Protein AF-W1YSX7-F1 (afdb_monomer_lite)

InterPro domains:
  IPR002559 Transposase IS4-like domain [PF01609] (18-76)
  IPR012337 Ribonuclease H-like superfamily [SSF53098] (7-84)
  IPR047768 Transposase for transposon Tn5-like [PTHR37319] (9-86)

Secondary structure (DSSP, 8-state):
-EEEE-SSTT--EEEE--SS---SHHHHHHHHHHHHGGGHHHHHHHHHHTSSS-GGG---SSHHHHHHHHHHHHHHHHHHHHHHHHHHHH--

pLDDT: mean 92.95, std 9.79, range [42.59, 98.25]

Structure (mmCIF, N/CA/C/O backbone):
data_AF-W1YSX7-F1
#
_entry.id   AF-W1YSX7-F1
#
loop_
_atom_site.group_PDB
_atom_site.id
_atom_site.type_symbol
_atom_site.label_atom_id
_atom_site.label_alt_id
_atom_site.label_comp_id
_atom_site.label_asym_id
_atom_site.label_entity_id
_atom_site.label_seq_id
_atom_site.pdbx_PDB_ins_code
_atom_site.Cartn_x
_atom_site.Cartn_y
_atom_site.Cartn_z
_atom_site.occupancy
_atom_site.B_iso_or_equiv
_atom_site.auth_seq_id
_atom_site.auth_comp_id
_atom_site.auth_asym_id
_atom_site.auth_atom_id
_atom_site.pdbx_PDB_model_num
ATOM 1 N N . TYR A 1 1 ? 6.050 -10.144 -18.678 1.00 90.06 1 TYR A N 1
ATOM 2 C CA . TYR A 1 1 ? 7.202 -10.079 -17.752 1.00 90.06 1 TYR A CA 1
ATOM 3 C C . TYR A 1 1 ? 7.918 -8.760 -17.973 1.00 90.06 1 TYR A C 1
ATOM 5 O O . TYR A 1 1 ? 8.105 -8.389 -19.126 1.00 90.06 1 TYR A O 1
ATOM 13 N N . VAL A 1 2 ? 8.272 -8.054 -16.900 1.00 95.44 2 VAL A N 1
ATOM 14 C CA . VAL A 1 2 ? 9.032 -6.795 -16.931 1.00 95.44 2 VAL A CA 1
ATOM 15 C C . VAL A 1 2 ? 10.137 -6.868 -15.880 1.00 95.44 2 VAL A C 1
ATOM 17 O O . VAL A 1 2 ? 9.884 -7.306 -14.761 1.00 95.44 2 VAL A O 1
ATOM 20 N N . CYS A 1 3 ? 11.349 -6.442 -16.234 1.00 94.06 3 CYS A N 1
ATOM 21 C CA . CYS A 1 3 ? 12.459 -6.273 -15.299 1.00 94.06 3 CYS A CA 1
ATOM 22 C C . CYS A 1 3 ? 12.806 -4.784 -15.206 1.00 94.06 3 CYS A C 1
ATOM 24 O O . CYS A 1 3 ? 12.953 -4.128 -16.238 1.00 94.06 3 CYS A O 1
ATOM 26 N N . CYS A 1 4 ? 12.925 -4.261 -13.989 1.00 93.62 4 CYS A N 1
ATOM 27 C CA . CYS A 1 4 ? 13.377 -2.901 -13.714 1.00 93.62 4 CYS A CA 1
ATOM 28 C C . CYS A 1 4 ? 14.507 -2.974 -12.688 1.00 93.62 4 CYS A C 1
ATOM 30 O O . CYS A 1 4 ? 14.351 -3.619 -11.655 1.00 93.62 4 CYS A O 1
ATOM 32 N N . ARG A 1 5 ? 15.648 -2.354 -12.987 1.00 93.62 5 ARG A N 1
ATOM 33 C CA . ARG A 1 5 ? 16.828 -2.363 -12.123 1.00 93.62 5 ARG A CA 1
ATOM 34 C C . ARG A 1 5 ? 17.373 -0.948 -12.007 1.00 93.62 5 ARG A C 1
ATOM 36 O O . ARG A 1 5 ? 17.627 -0.308 -13.027 1.00 93.62 5 ARG A O 1
ATOM 43 N N . GLU A 1 6 ? 17.553 -0.483 -10.781 1.00 92.88 6 GLU A N 1
ATOM 44 C CA . GLU A 1 6 ? 18.297 0.742 -10.500 1.00 92.88 6 GLU A CA 1
ATOM 45 C C . GLU A 1 6 ? 19.785 0.567 -10.819 1.00 92.88 6 GLU A C 1
ATOM 47 O O . GLU A 1 6 ? 20.343 -0.517 -10.688 1.00 92.88 6 GLU A O 1
ATOM 52 N N . GLN A 1 7 ? 20.440 1.645 -11.250 1.00 91.81 7 GLN A N 1
ATOM 53 C CA . GLN A 1 7 ? 21.849 1.593 -11.661 1.00 91.81 7 GLN A CA 1
ATOM 54 C C . GLN A 1 7 ? 22.835 1.478 -10.488 1.00 91.81 7 GLN A C 1
ATOM 56 O O . GLN A 1 7 ? 23.993 1.139 -10.716 1.00 91.81 7 GLN A O 1
ATOM 61 N N . ALA A 1 8 ? 22.403 1.775 -9.259 1.00 93.56 8 ALA A N 1
ATOM 62 C CA . ALA A 1 8 ? 23.243 1.662 -8.071 1.00 93.56 8 ALA A CA 1
ATOM 63 C C . ALA A 1 8 ? 23.610 0.195 -7.778 1.00 93.56 8 ALA A C 1
ATOM 65 O O . ALA A 1 8 ? 22.831 -0.709 -8.071 1.00 93.56 8 ALA A O 1
ATOM 66 N N . GLU A 1 9 ? 24.782 -0.026 -7.174 1.00 87.50 9 GLU A N 1
ATOM 67 C CA . GLU A 1 9 ? 25.326 -1.366 -6.892 1.00 87.50 9 GLU A CA 1
ATOM 68 C C . GLU A 1 9 ? 24.380 -2.219 -6.023 1.00 87.50 9 GLU A C 1
ATOM 70 O O . GLU A 1 9 ? 24.137 -3.378 -6.348 1.00 87.50 9 GLU A O 1
ATOM 75 N N . ASP A 1 10 ? 23.731 -1.602 -5.029 1.00 92.44 10 ASP A N 1
ATOM 76 C CA . ASP A 1 10 ? 22.680 -2.202 -4.186 1.00 92.44 10 ASP A CA 1
ATOM 77 C C . ASP A 1 10 ? 21.270 -1.680 -4.531 1.00 92.44 10 ASP A C 1
ATOM 79 O O . ASP A 1 10 ? 20.372 -1.612 -3.688 1.00 92.44 10 ASP A O 1
ATOM 83 N N . GLY A 1 11 ? 21.080 -1.246 -5.778 1.00 92.38 11 GLY A N 1
ATOM 84 C CA . GLY A 1 11 ? 19.827 -0.675 -6.252 1.00 92.38 11 GLY A CA 1
ATOM 85 C C . GLY A 1 11 ? 18.673 -1.678 -6.273 1.00 92.38 11 GLY A C 1
ATOM 86 O O . GLY A 1 11 ? 18.853 -2.893 -6.413 1.00 92.38 11 GLY A O 1
ATOM 87 N N . ALA A 1 12 ? 17.446 -1.167 -6.187 1.00 92.25 12 ALA A N 1
ATOM 88 C CA . ALA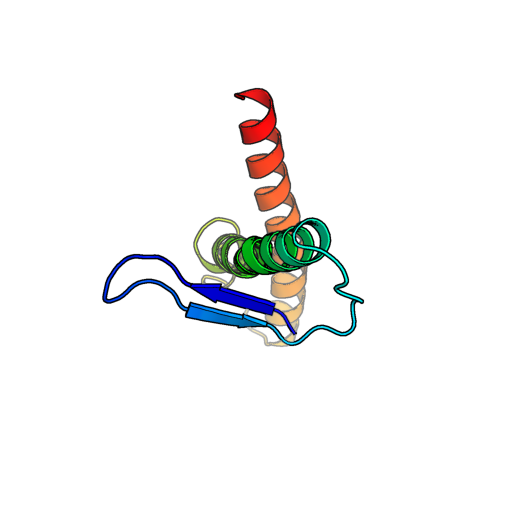 A 1 12 ? 16.259 -2.003 -6.279 1.00 92.25 12 ALA A CA 1
ATOM 89 C C . ALA A 1 12 ? 16.203 -2.747 -7.629 1.00 92.25 12 ALA A C 1
ATOM 91 O O . ALA A 1 12 ? 16.378 -2.165 -8.702 1.00 92.25 12 ALA A O 1
ATOM 92 N N . CYS A 1 13 ? 15.914 -4.051 -7.580 1.00 95.12 13 CYS A N 1
ATOM 93 C CA . CYS A 1 13 ? 15.712 -4.893 -8.760 1.00 95.12 13 CYS A CA 1
ATOM 94 C C . CYS A 1 13 ? 14.341 -5.573 -8.683 1.00 95.12 13 CYS A C 1
ATOM 96 O O . CYS A 1 13 ? 14.105 -6.448 -7.848 1.00 95.12 13 CYS A O 1
ATOM 98 N N . TRP A 1 14 ? 13.418 -5.168 -9.553 1.00 96.19 14 TRP A N 1
ATOM 99 C CA . TRP A 1 14 ? 12.061 -5.698 -9.627 1.00 96.19 14 TRP A CA 1
ATOM 100 C C .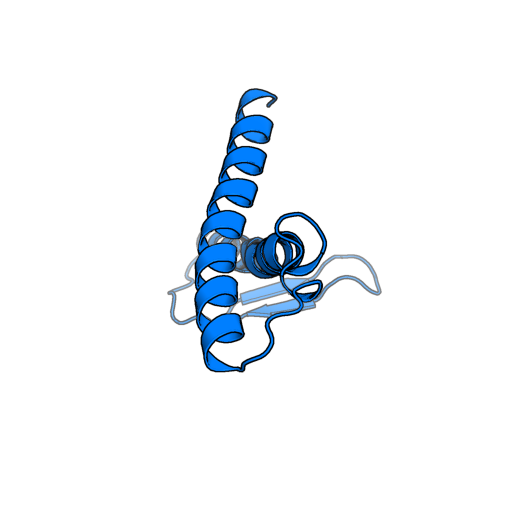 TRP A 1 14 ? 11.889 -6.628 -10.822 1.00 96.19 14 TRP A C 1
ATOM 102 O O . TRP A 1 14 ? 12.116 -6.247 -11.970 1.00 96.19 14 TRP A O 1
ATOM 112 N N . HIS A 1 15 ? 11.396 -7.832 -10.540 1.00 96.62 15 HIS A N 1
ATOM 113 C CA . HIS A 1 15 ? 10.946 -8.804 -11.530 1.00 96.62 15 HIS A CA 1
ATOM 114 C C . HIS A 1 15 ? 9.422 -8.912 -11.453 1.00 96.62 15 HIS A C 1
ATOM 116 O O . HIS A 1 15 ? 8.876 -9.521 -10.534 1.00 96.62 15 HIS A O 1
ATOM 122 N N . LEU A 1 16 ? 8.725 -8.294 -12.405 1.00 97.06 16 LEU A N 1
ATOM 123 C CA . LEU A 1 16 ? 7.271 -8.169 -12.401 1.00 97.06 16 LEU A CA 1
ATOM 124 C C . LEU A 1 16 ? 6.646 -9.159 -13.390 1.00 97.06 16 LEU A C 1
ATOM 126 O O . LEU A 1 16 ? 6.819 -9.068 -14.613 1.00 97.06 16 LEU A O 1
ATOM 130 N N . LEU A 1 17 ? 5.889 -10.112 -12.853 1.00 97.31 17 LEU A N 1
ATOM 131 C CA . LEU A 1 17 ? 5.013 -10.982 -13.631 1.00 97.31 17 LEU A CA 1
ATOM 132 C C . LEU A 1 17 ? 3.660 -10.288 -13.791 1.00 97.31 17 LEU A C 1
ATOM 134 O O . LEU A 1 17 ? 3.089 -9.797 -12.824 1.00 97.31 17 LEU A O 1
ATOM 138 N N . THR A 1 18 ? 3.167 -10.221 -15.023 1.00 96.56 18 THR A N 1
ATOM 139 C CA . THR A 1 18 ? 1.907 -9.547 -15.351 1.00 96.56 18 THR A CA 1
ATOM 140 C C . THR A 1 18 ? 1.183 -10.307 -16.453 1.00 96.56 18 THR A C 1
ATOM 142 O O . THR A 1 18 ? 1.830 -10.903 -17.320 1.00 96.56 18 THR A O 1
ATOM 145 N N . SER A 1 19 ? -0.148 -10.284 -16.400 1.00 97.06 19 SER A N 1
ATOM 146 C CA . SER A 1 19 ? -1.040 -10.766 -17.457 1.00 97.06 19 SER A CA 1
ATOM 147 C C . SER A 1 19 ? -1.198 -9.757 -18.599 1.00 97.06 19 SER A C 1
ATOM 149 O O . SER A 1 19 ? -1.696 -10.110 -19.667 1.00 97.06 19 SER A O 1
ATOM 151 N N . GLU A 1 20 ? -0.776 -8.508 -18.400 1.00 96.19 20 GLU A N 1
ATOM 152 C CA . GLU A 1 20 ? -0.829 -7.479 -19.431 1.00 96.19 20 GLU A CA 1
ATOM 153 C C . GLU A 1 20 ? 0.191 -7.749 -20.545 1.00 96.19 20 GLU A C 1
ATOM 155 O O . GLU A 1 20 ? 1.324 -8.179 -20.302 1.00 96.19 20 GLU A O 1
ATOM 160 N N . LYS A 1 21 ? -0.203 -7.469 -21.793 1.00 96.69 21 LYS A N 1
ATOM 161 C CA . LYS A 1 21 ? 0.706 -7.546 -22.942 1.00 96.69 21 LYS A CA 1
ATOM 162 C C . LYS A 1 21 ? 1.749 -6.433 -22.846 1.00 96.69 21 LYS A C 1
ATOM 164 O O . LYS A 1 21 ? 1.408 -5.282 -22.593 1.00 96.69 21 LYS A O 1
ATOM 169 N N . VAL A 1 22 ? 3.005 -6.781 -23.104 1.00 96.88 22 VAL A N 1
ATOM 170 C CA . VAL A 1 22 ? 4.132 -5.843 -23.113 1.00 96.88 22 VAL A CA 1
ATOM 171 C C . VAL A 1 22 ? 4.852 -5.997 -24.446 1.00 96.88 22 VAL A C 1
ATOM 173 O O . VAL A 1 22 ? 5.573 -6.972 -24.640 1.00 96.88 22 VAL A O 1
ATOM 176 N N . ALA A 1 23 ? 4.611 -5.072 -25.377 1.00 96.88 23 ALA A N 1
ATOM 177 C CA . ALA A 1 23 ? 5.215 -5.086 -26.712 1.00 96.88 23 ALA A CA 1
ATOM 178 C C . ALA A 1 23 ? 6.241 -3.959 -26.903 1.00 96.88 23 ALA A C 1
ATOM 180 O O . ALA A 1 23 ? 7.030 -3.986 -27.845 1.00 96.88 23 ALA A O 1
ATOM 181 N N . SER A 1 24 ? 6.241 -2.968 -26.011 1.00 97.25 24 SER A N 1
ATOM 182 C CA . SER A 1 24 ? 7.089 -1.786 -26.101 1.00 97.25 24 SER A CA 1
ATOM 183 C C . SER A 1 24 ? 7.648 -1.355 -24.743 1.00 97.25 24 SER A C 1
ATOM 185 O O . SER A 1 24 ? 7.152 -1.723 -23.675 1.00 97.25 24 SER A O 1
ATOM 187 N N . ALA A 1 25 ? 8.662 -0.490 -24.782 1.00 95.75 25 ALA A N 1
ATOM 188 C CA . ALA A 1 25 ? 9.186 0.165 -23.585 1.00 95.75 25 ALA A CA 1
ATOM 189 C C . ALA A 1 25 ? 8.147 1.078 -22.902 1.00 95.75 25 ALA A C 1
ATOM 191 O O . ALA A 1 25 ? 8.232 1.325 -21.699 1.00 95.75 25 ALA A O 1
ATOM 192 N N . ALA A 1 26 ? 7.171 1.607 -23.649 1.00 97.19 26 ALA A N 1
ATOM 193 C CA . ALA A 1 26 ? 6.066 2.369 -23.072 1.00 97.19 26 ALA A CA 1
ATOM 194 C C . ALA A 1 26 ? 5.137 1.461 -22.249 1.00 97.19 26 ALA A C 1
ATOM 196 O O . ALA A 1 26 ? 4.793 1.812 -21.121 1.00 97.19 26 ALA A O 1
ATOM 197 N N . ASP A 1 27 ? 4.826 0.264 -22.755 1.00 97.31 27 ASP A N 1
ATOM 198 C CA . ASP A 1 27 ? 4.031 -0.723 -22.016 1.00 97.31 27 ASP A CA 1
ATOM 199 C C . ASP A 1 27 ? 4.739 -1.140 -20.728 1.00 97.31 27 ASP A C 1
ATOM 201 O O . ASP A 1 27 ? 4.136 -1.130 -19.658 1.00 97.31 27 ASP A O 1
ATOM 205 N N . ALA A 1 28 ? 6.042 -1.436 -20.804 1.00 96.62 28 ALA A N 1
ATOM 206 C CA . ALA A 1 28 ? 6.834 -1.811 -19.636 1.00 96.62 28 ALA A CA 1
ATOM 207 C C . ALA A 1 28 ? 6.815 -0.718 -18.552 1.00 96.62 28 ALA A C 1
ATOM 209 O O . ALA A 1 28 ? 6.593 -1.024 -17.380 1.00 96.62 28 ALA A O 1
ATOM 210 N N . ARG A 1 29 ? 6.967 0.559 -18.938 1.00 96.00 29 ARG A N 1
ATOM 211 C CA . ARG A 1 29 ? 6.866 1.703 -18.013 1.00 96.00 29 ARG A CA 1
ATOM 212 C C . ARG A 1 29 ? 5.487 1.815 -17.365 1.00 96.00 29 ARG A C 1
ATOM 214 O O . ARG A 1 29 ? 5.404 2.151 -16.188 1.00 96.00 29 ARG A O 1
ATOM 221 N N . ARG A 1 30 ? 4.412 1.493 -18.089 1.00 97.00 30 ARG A N 1
ATOM 222 C CA . ARG A 1 30 ? 3.055 1.467 -17.523 1.00 97.00 30 ARG A CA 1
ATOM 223 C C . ARG A 1 30 ? 2.898 0.381 -16.453 1.00 97.00 30 ARG A C 1
ATOM 225 O O . ARG A 1 30 ? 2.305 0.639 -15.414 1.00 97.00 30 ARG A O 1
ATOM 232 N N . ILE A 1 31 ? 3.478 -0.802 -16.660 1.00 97.69 31 ILE A N 1
ATOM 233 C CA . ILE A 1 31 ? 3.472 -1.869 -15.644 1.00 97.69 31 ILE A CA 1
ATOM 234 C C . ILE A 1 31 ? 4.246 -1.451 -14.392 1.00 97.69 31 ILE A C 1
ATOM 236 O O . ILE A 1 31 ? 3.771 -1.669 -13.278 1.00 97.69 31 ILE A O 1
ATOM 240 N N . VAL A 1 32 ? 5.412 -0.823 -14.565 1.00 96.06 32 VAL A N 1
ATOM 241 C CA . VAL A 1 32 ? 6.194 -0.303 -13.435 1.00 96.06 32 VAL A CA 1
ATOM 242 C C . VAL A 1 32 ? 5.389 0.746 -12.664 1.00 96.06 32 VAL A C 1
ATOM 244 O O . VAL A 1 32 ? 5.258 0.609 -11.452 1.00 96.06 32 VAL A O 1
ATOM 247 N N . SER A 1 33 ? 4.740 1.702 -13.341 1.00 95.44 33 SER A N 1
ATOM 248 C CA . SER A 1 33 ? 3.945 2.739 -12.661 1.00 95.44 33 SER A CA 1
ATOM 249 C C . SER A 1 33 ? 2.710 2.199 -11.933 1.00 95.44 33 SER A C 1
ATOM 251 O O . SER A 1 33 ? 2.273 2.763 -10.929 1.00 95.44 33 SER A O 1
ATOM 253 N N . HIS A 1 34 ? 2.140 1.079 -12.389 1.00 95.56 34 HIS A N 1
ATOM 254 C CA . HIS A 1 34 ? 1.124 0.351 -11.628 1.00 95.56 34 HIS A CA 1
ATOM 255 C C . HIS A 1 34 ? 1.710 -0.251 -10.347 1.00 95.56 34 HIS A C 1
ATOM 257 O O . HIS A 1 34 ? 1.105 -0.135 -9.281 1.00 95.56 34 HIS A O 1
ATOM 263 N N . TYR A 1 35 ? 2.894 -0.857 -10.430 1.00 96.12 35 TYR A N 1
ATOM 264 C CA . TYR A 1 35 ? 3.532 -1.495 -9.281 1.00 96.12 35 TYR A CA 1
ATOM 265 C C . TYR A 1 35 ? 4.071 -0.492 -8.252 1.00 96.12 35 TYR A C 1
ATOM 267 O O . TYR A 1 35 ? 3.974 -0.746 -7.054 1.00 96.12 35 TYR A O 1
ATOM 275 N N . GLU A 1 36 ? 4.546 0.675 -8.686 1.00 94.69 36 GLU A N 1
ATOM 276 C CA . GLU A 1 36 ? 4.934 1.786 -7.802 1.00 94.69 36 GLU A CA 1
ATOM 277 C C . GLU A 1 36 ? 3.779 2.210 -6.882 1.00 94.69 36 GLU A C 1
ATOM 279 O O . GLU A 1 36 ? 3.970 2.475 -5.695 1.00 94.69 36 GLU A O 1
ATOM 284 N N . ARG A 1 37 ? 2.542 2.182 -7.393 1.00 95.38 37 ARG A N 1
ATOM 285 C CA . ARG A 1 37 ? 1.336 2.512 -6.619 1.00 95.38 37 ARG A CA 1
ATOM 286 C C . ARG A 1 37 ? 0.959 1.449 -5.590 1.00 95.38 37 ARG A C 1
ATOM 288 O O . ARG A 1 37 ? 0.110 1.722 -4.744 1.00 95.38 37 ARG A O 1
ATOM 295 N N . ARG A 1 38 ? 1.578 0.260 -5.601 1.00 96.62 38 ARG A N 1
ATOM 296 C CA . ARG A 1 38 ? 1.298 -0.807 -4.623 1.00 96.62 38 ARG A CA 1
ATOM 297 C C . ARG A 1 38 ? 1.477 -0.318 -3.187 1.00 96.62 38 ARG A C 1
ATOM 299 O O . ARG A 1 38 ? 0.723 -0.738 -2.318 1.00 96.62 38 ARG A O 1
ATOM 306 N N . TRP A 1 39 ? 2.420 0.595 -2.944 1.00 95.50 39 TRP A N 1
ATOM 307 C CA . TRP A 1 39 ? 2.692 1.137 -1.609 1.00 95.50 39 TRP A CA 1
ATOM 308 C C . TRP A 1 39 ? 1.516 1.921 -1.000 1.00 95.50 39 TRP A C 1
ATOM 310 O O . TRP A 1 39 ? 1.449 2.079 0.216 1.00 95.50 39 TRP A O 1
ATOM 320 N N . LEU A 1 40 ? 0.538 2.357 -1.807 1.00 95.62 40 LEU A N 1
ATOM 321 C CA . LEU A 1 40 ? -0.659 3.051 -1.315 1.00 95.62 40 LEU A CA 1
ATOM 322 C C . LEU A 1 40 ? -1.430 2.243 -0.260 1.00 95.62 40 LEU A C 1
ATOM 324 O O . LEU A 1 40 ? -2.039 2.838 0.629 1.00 95.62 40 LEU A O 1
ATOM 328 N N . ILE A 1 41 ? -1.388 0.906 -0.320 1.00 97.06 41 ILE A N 1
ATOM 329 C CA . ILE A 1 41 ? -2.033 0.068 0.699 1.00 97.06 41 ILE A CA 1
ATOM 330 C C . ILE A 1 41 ? -1.367 0.215 2.072 1.00 97.06 41 ILE A C 1
ATOM 332 O O . ILE A 1 41 ? -2.056 0.176 3.088 1.00 97.06 41 ILE A O 1
ATOM 336 N N . GLU A 1 42 ? -0.056 0.456 2.119 1.00 97.12 42 GLU A N 1
ATOM 337 C CA . GLU A 1 42 ? 0.668 0.654 3.376 1.00 97.12 42 GLU A CA 1
ATOM 338 C C . GLU A 1 42 ? 0.370 2.025 3.979 1.00 97.12 42 GLU A C 1
ATOM 340 O O . GLU A 1 42 ? 0.186 2.146 5.190 1.00 97.12 42 GLU A O 1
ATOM 345 N N . GLU A 1 43 ? 0.211 3.052 3.141 1.00 95.88 43 GLU A N 1
ATOM 346 C CA . GLU A 1 43 ? -0.284 4.357 3.591 1.00 95.88 43 GLU A CA 1
ATOM 347 C C . GLU A 1 43 ? -1.710 4.249 4.152 1.00 95.88 43 GLU A C 1
ATOM 349 O O . GLU A 1 43 ? -2.018 4.847 5.188 1.00 95.88 43 GLU A O 1
ATOM 354 N N . TYR A 1 44 ? -2.569 3.434 3.530 1.00 97.19 44 TYR A N 1
ATOM 355 C CA . TYR A 1 44 ? -3.886 3.108 4.076 1.00 97.19 44 TYR A CA 1
ATOM 356 C C . TYR A 1 44 ? -3.784 2.374 5.422 1.00 97.19 44 TYR A C 1
ATOM 358 O O . TYR A 1 44 ? -4.431 2.787 6.387 1.00 97.19 44 TYR A O 1
ATOM 366 N N . HIS A 1 45 ? -2.951 1.333 5.532 1.00 97.69 45 HIS A N 1
ATOM 367 C CA . HIS A 1 45 ? -2.743 0.614 6.791 1.00 97.69 45 HIS A CA 1
ATOM 368 C C . HIS A 1 45 ? -2.244 1.543 7.895 1.00 97.69 45 HIS A C 1
ATOM 370 O O . HIS A 1 45 ? -2.739 1.475 9.020 1.00 97.69 45 HIS A O 1
ATOM 376 N N . LYS A 1 46 ? -1.320 2.453 7.575 1.00 96.19 46 LYS A N 1
ATOM 377 C CA . LYS A 1 46 ? -0.839 3.474 8.505 1.00 96.19 46 LYS A CA 1
ATOM 378 C C . LYS A 1 46 ? -1.977 4.388 8.951 1.00 96.19 46 LYS A C 1
ATOM 380 O O . LYS A 1 46 ? -2.163 4.557 10.153 1.00 96.19 46 LYS A O 1
ATOM 385 N N . ALA A 1 47 ? -2.774 4.925 8.025 1.00 96.62 47 ALA A N 1
ATOM 386 C CA . ALA A 1 47 ? -3.925 5.772 8.351 1.00 96.62 47 ALA A CA 1
ATOM 387 C C . ALA A 1 47 ? -4.966 5.039 9.216 1.00 96.62 47 ALA A C 1
ATOM 389 O O . ALA A 1 47 ? -5.535 5.617 10.143 1.00 96.62 47 ALA A O 1
ATOM 390 N N . TRP A 1 48 ? -5.198 3.754 8.961 1.00 98.19 48 TRP A N 1
ATOM 391 C CA . TRP A 1 48 ? -6.135 2.942 9.729 1.00 98.19 48 TRP A CA 1
ATOM 392 C C . TRP A 1 48 ? -5.611 2.626 11.135 1.00 98.19 48 TRP A C 1
ATOM 394 O O . TRP A 1 48 ? -6.329 2.809 12.121 1.00 98.19 48 TRP A O 1
ATOM 404 N N . LYS A 1 49 ? -4.344 2.227 11.255 1.00 96.69 49 LYS A N 1
ATOM 405 C CA . LYS A 1 49 ? -3.770 1.716 12.503 1.00 96.69 49 LYS A CA 1
ATOM 406 C C . LYS A 1 49 ? -3.292 2.778 13.466 1.00 96.69 49 LYS A C 1
ATOM 408 O O . LYS A 1 49 ? -3.816 2.839 14.570 1.00 96.69 49 LYS A O 1
ATOM 413 N N . SER A 1 50 ? -2.319 3.590 13.069 1.00 89.31 50 SER A N 1
ATOM 414 C CA . SER A 1 50 ? -1.554 4.437 13.996 1.00 89.31 50 SER A CA 1
ATOM 415 C C . SER A 1 50 ? -1.472 5.908 13.584 1.00 89.31 50 SER A C 1
ATOM 417 O O . SER A 1 50 ? -1.196 6.754 14.425 1.00 89.31 50 SER A O 1
ATOM 419 N N . GLY A 1 51 ? -1.732 6.234 12.317 1.00 78.06 51 GLY A N 1
ATOM 420 C CA . GLY A 1 51 ? -1.558 7.572 11.744 1.00 78.06 51 GLY A CA 1
ATOM 421 C C . GLY A 1 51 ? -2.844 8.361 11.489 1.00 78.06 51 GLY A C 1
ATOM 422 O O . GLY A 1 51 ? -2.764 9.469 10.973 1.00 78.06 51 GLY A O 1
ATOM 423 N N . GLY A 1 52 ? -4.020 7.810 11.800 1.00 87.06 52 GLY A N 1
ATOM 424 C CA . GLY A 1 52 ? -5.295 8.495 11.561 1.00 87.06 52 GLY A CA 1
ATOM 425 C C . GLY A 1 52 ? -6.414 8.030 12.483 1.00 87.06 52 GLY A C 1
ATOM 426 O O . GLY A 1 52 ? -6.829 8.753 13.382 1.00 87.06 52 GLY A O 1
ATOM 427 N N . THR A 1 53 ? -6.923 6.814 12.277 1.00 94.69 53 THR A N 1
ATOM 428 C CA . THR A 1 53 ? -8.104 6.334 13.016 1.00 94.69 53 THR A CA 1
ATOM 429 C C . THR A 1 53 ? -7.775 5.632 14.329 1.00 94.69 53 THR A C 1
ATOM 431 O O . THR A 1 53 ? -8.686 5.400 15.128 1.00 94.69 53 THR A O 1
ATOM 434 N N . CYS A 1 54 ? -6.500 5.313 14.566 1.00 95.06 54 CYS A N 1
ATOM 435 C CA . CYS A 1 54 ? -6.017 4.664 15.784 1.00 95.06 54 CYS A CA 1
ATOM 436 C C . CYS A 1 54 ? -6.773 3.358 16.109 1.00 95.06 54 CYS A C 1
ATOM 438 O O . CYS A 1 54 ? -7.168 3.143 17.250 1.00 95.06 54 CYS A O 1
ATOM 440 N N . VAL A 1 55 ? -7.066 2.503 15.116 1.00 97.00 55 VAL A N 1
ATOM 441 C CA . VAL A 1 55 ? -7.956 1.338 15.320 1.00 97.00 55 VAL A CA 1
ATOM 442 C C . VAL A 1 55 ? -7.433 0.364 16.389 1.00 97.00 55 VAL A C 1
ATOM 444 O O . VAL A 1 55 ? -8.220 -0.203 17.142 1.00 97.00 55 VAL A O 1
ATOM 447 N N . GLU A 1 56 ? -6.114 0.224 16.531 1.00 96.25 56 GLU A N 1
ATOM 448 C CA . GLU A 1 56 ? -5.481 -0.686 17.499 1.00 96.25 56 GLU A CA 1
ATOM 449 C C . GLU A 1 56 ? -5.533 -0.149 18.954 1.00 96.25 56 GLU A C 1
ATOM 451 O O . GLU A 1 56 ? -5.271 -0.884 19.910 1.00 96.25 56 GLU A O 1
ATOM 456 N N . SER A 1 57 ? -5.937 1.115 19.166 1.00 96.12 57 SER A N 1
ATOM 457 C CA . SER A 1 57 ? -6.120 1.694 20.509 1.00 96.12 57 SER A CA 1
ATOM 458 C C . SER A 1 57 ? -7.512 1.452 21.107 1.00 96.12 57 SER A C 1
ATOM 460 O O . SER A 1 57 ? -7.753 1.786 22.268 1.00 96.12 57 SER A O 1
ATOM 462 N N . LEU A 1 58 ? -8.429 0.838 20.353 1.00 95.00 58 LEU A N 1
ATOM 463 C CA . LEU A 1 58 ? -9.780 0.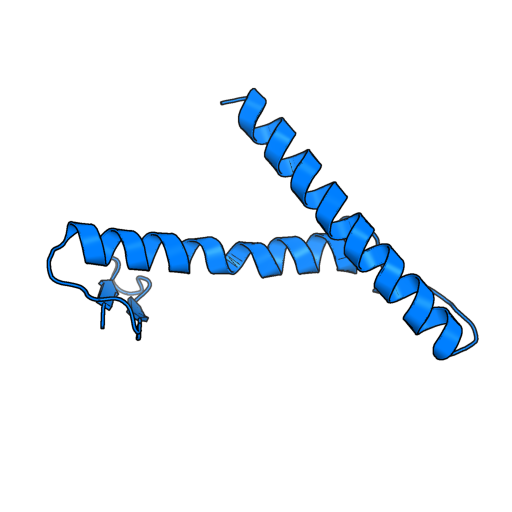542 20.821 1.00 95.00 58 LEU A CA 1
ATOM 464 C C . LEU A 1 58 ? -9.781 -0.428 22.014 1.00 95.00 58 LEU A C 1
ATOM 466 O O . LEU A 1 58 ? -8.928 -1.308 22.137 1.00 95.00 58 LEU A O 1
ATOM 470 N N . ARG A 1 59 ? -10.770 -0.271 22.902 1.00 96.00 59 ARG A N 1
ATOM 471 C CA . ARG A 1 59 ? -10.958 -1.082 24.120 1.00 96.00 59 ARG A CA 1
ATOM 472 C C . ARG A 1 59 ? -12.398 -1.595 24.235 1.00 96.00 59 ARG A C 1
ATOM 474 O O . ARG A 1 59 ? -13.050 -1.448 25.266 1.00 96.00 59 ARG A O 1
ATOM 481 N N . MET A 1 60 ? -12.917 -2.153 23.141 1.00 96.44 60 MET A N 1
ATOM 482 C CA . MET A 1 60 ? -14.244 -2.780 23.129 1.00 96.44 60 MET A CA 1
ATOM 483 C C . MET A 1 60 ? -14.225 -4.058 23.970 1.00 96.44 60 MET A C 1
ATOM 485 O O . MET A 1 60 ? -13.275 -4.829 23.902 1.00 96.44 60 MET A O 1
ATOM 489 N N . GLN A 1 61 ? -15.281 -4.283 24.751 1.00 97.44 61 GLN A N 1
ATOM 490 C CA . GLN A 1 61 ? -15.339 -5.386 25.722 1.00 97.44 61 GLN A CA 1
ATOM 491 C C . GLN A 1 61 ? -15.780 -6.725 25.111 1.00 97.44 61 GLN A C 1
ATOM 493 O O . GLN A 1 61 ? -15.766 -7.749 25.785 1.00 97.44 61 GLN A O 1
ATOM 498 N N . THR A 1 62 ? -16.175 -6.735 23.835 1.00 97.75 62 THR A N 1
ATOM 499 C CA . THR A 1 62 ? -16.538 -7.953 23.103 1.00 97.75 62 THR A CA 1
ATOM 500 C C . THR A 1 62 ? -15.918 -7.940 21.714 1.00 97.75 62 THR A C 1
ATOM 502 O O . THR A 1 62 ? -15.742 -6.876 21.108 1.00 97.75 62 THR A O 1
ATOM 505 N N . ARG A 1 63 ? -15.626 -9.136 21.192 1.00 96.94 63 ARG A N 1
ATOM 506 C CA . ARG A 1 63 ? -15.126 -9.323 19.825 1.00 96.94 63 ARG A CA 1
ATOM 507 C C . ARG A 1 63 ? -16.076 -8.705 18.801 1.00 96.94 63 ARG A C 1
ATOM 509 O O . ARG A 1 63 ? -15.638 -7.921 17.974 1.00 96.94 63 ARG A O 1
ATOM 516 N N . ASP A 1 64 ? -17.372 -8.984 18.903 1.00 98.25 64 ASP A N 1
ATOM 517 C CA . ASP A 1 64 ? -18.348 -8.500 17.924 1.00 98.25 64 ASP A CA 1
ATOM 518 C C . ASP A 1 64 ? -18.439 -6.963 17.905 1.00 98.25 64 ASP A C 1
ATOM 520 O O . ASP A 1 64 ? -18.604 -6.353 16.850 1.00 98.25 64 ASP A O 1
ATOM 524 N N . ASN A 1 65 ? -18.303 -6.302 19.062 1.00 97.50 65 ASN A N 1
ATOM 525 C CA . ASN A 1 65 ? -18.256 -4.838 19.106 1.00 97.50 65 ASN A CA 1
ATOM 526 C C . ASN A 1 65 ? -16.957 -4.302 18.504 1.00 97.50 65 ASN A C 1
ATOM 528 O O . ASN A 1 65 ? -17.001 -3.292 17.803 1.00 97.50 65 ASN A O 1
ATOM 532 N N . LEU A 1 66 ? -15.829 -4.980 18.745 1.00 97.62 66 LEU A N 1
ATOM 533 C CA . LEU A 1 66 ? -14.547 -4.644 18.134 1.00 97.62 66 LEU A CA 1
ATOM 534 C C . LEU A 1 66 ? -14.613 -4.764 16.606 1.00 97.62 66 LEU A C 1
ATOM 536 O O . LEU A 1 66 ? -14.260 -3.816 15.915 1.00 97.62 66 LEU A O 1
ATOM 540 N N . GLU A 1 67 ? -15.126 -5.874 16.077 1.00 97.88 67 GLU A N 1
ATOM 541 C CA . GLU A 1 67 ? -15.257 -6.103 14.634 1.00 97.88 67 GLU A CA 1
ATOM 542 C C . GLU A 1 67 ? -16.088 -5.005 13.958 1.00 97.88 67 GLU A C 1
ATOM 544 O O . GLU A 1 67 ? -15.651 -4.421 12.964 1.00 97.88 67 GLU A O 1
ATOM 549 N N . ARG A 1 68 ? -17.239 -4.637 14.541 1.00 98.00 68 ARG A N 1
ATOM 550 C CA . ARG A 1 68 ? -18.095 -3.563 14.007 1.00 98.00 68 ARG A CA 1
ATOM 551 C C . ARG A 1 68 ? -17.351 -2.233 13.893 1.00 98.00 68 ARG A C 1
ATOM 553 O O . ARG A 1 68 ? -17.381 -1.595 12.841 1.00 98.00 68 ARG A O 1
ATOM 560 N N . ILE A 1 69 ? -16.672 -1.802 14.958 1.00 97.88 69 ILE A N 1
ATOM 561 C CA . ILE A 1 69 ? -15.990 -0.501 14.959 1.00 97.88 69 ILE A CA 1
ATOM 562 C C . ILE A 1 69 ? -14.709 -0.510 14.111 1.00 97.88 69 ILE A C 1
ATOM 564 O O . ILE A 1 69 ? -14.368 0.512 13.516 1.00 97.88 69 ILE A O 1
ATOM 568 N N . VAL A 1 70 ? -14.021 -1.653 14.009 1.00 97.75 70 VAL A N 1
ATOM 569 C CA . VAL A 1 70 ? -12.836 -1.841 13.157 1.00 97.75 70 VAL A CA 1
ATOM 570 C C . VAL A 1 70 ? -13.203 -1.625 11.687 1.00 97.75 70 VAL A C 1
ATOM 572 O O . VAL A 1 70 ? -12.501 -0.887 10.991 1.00 97.75 70 VAL A O 1
ATOM 575 N N . VAL A 1 71 ? -14.340 -2.178 11.244 1.00 98.19 71 VAL A N 1
ATOM 576 C CA . VAL A 1 71 ? -14.878 -1.973 9.888 1.00 98.19 71 VAL A CA 1
ATOM 577 C C . VAL A 1 71 ? -15.259 -0.511 9.656 1.00 98.19 71 VAL A C 1
ATOM 579 O O . VAL A 1 71 ?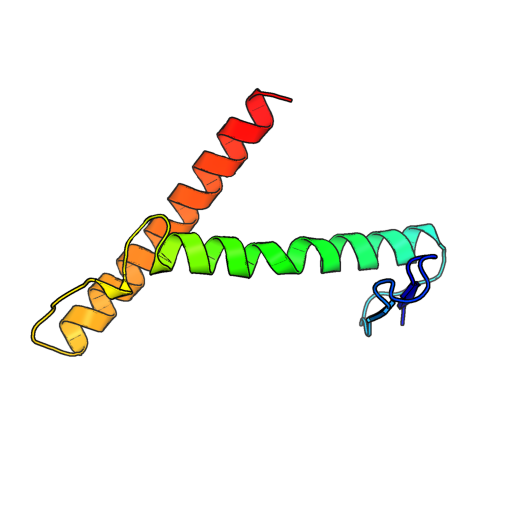 -14.877 0.064 8.641 1.00 98.19 71 VAL A O 1
ATOM 582 N N . ILE A 1 72 ? -15.941 0.139 10.605 1.00 98.12 72 ILE A N 1
ATOM 583 C CA . ILE A 1 72 ? -16.284 1.568 10.482 1.00 98.12 72 ILE A CA 1
ATOM 584 C C . ILE A 1 72 ? -15.014 2.421 10.333 1.00 98.12 72 ILE A C 1
ATOM 586 O O . ILE A 1 72 ? -14.922 3.263 9.437 1.00 98.12 72 ILE A O 1
ATOM 590 N N . LYS A 1 73 ? -13.998 2.178 11.169 1.00 98.06 73 LYS A N 1
ATOM 591 C CA . LYS A 1 73 ? -12.717 2.893 11.103 1.00 98.06 73 LYS A CA 1
ATOM 592 C C . LYS A 1 73 ? -11.949 2.631 9.806 1.00 98.06 73 LYS A C 1
ATOM 594 O O . LYS A 1 73 ? -11.268 3.541 9.345 1.00 98.06 73 LYS A O 1
ATOM 599 N N . ALA A 1 74 ? -12.086 1.458 9.186 1.00 98.19 74 ALA A N 1
ATOM 600 C CA . ALA A 1 74 ? -11.484 1.180 7.880 1.00 98.19 74 ALA A CA 1
ATOM 601 C C . ALA A 1 74 ? -11.987 2.165 6.808 1.00 98.19 74 ALA A C 1
ATOM 603 O O . ALA A 1 74 ? -11.187 2.808 6.129 1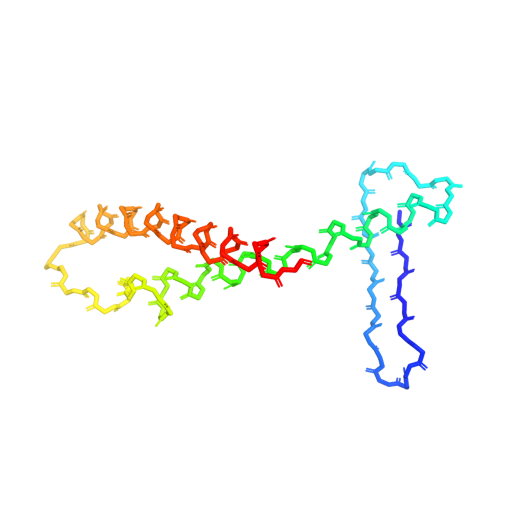.00 98.19 74 ALA A O 1
ATOM 604 N N . PHE A 1 75 ? -13.303 2.388 6.719 1.00 98.06 7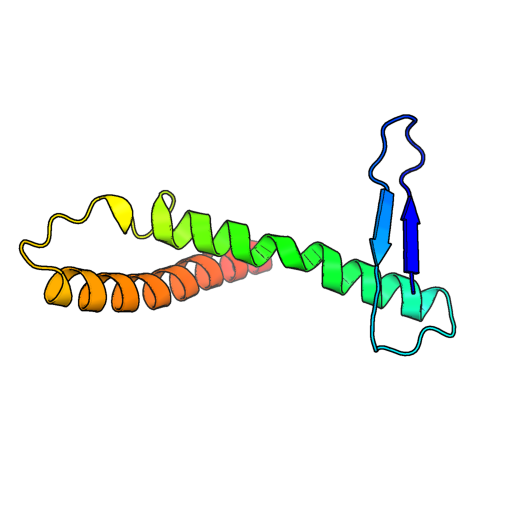5 PHE A N 1
ATOM 605 C CA . PHE A 1 75 ? -13.865 3.362 5.773 1.00 98.06 75 PHE A CA 1
ATOM 606 C C . PHE A 1 75 ? -13.474 4.806 6.102 1.00 98.06 75 PHE A C 1
ATOM 608 O O . PHE A 1 75 ? -13.199 5.593 5.195 1.00 98.06 75 PHE A O 1
ATOM 615 N N . ILE A 1 76 ? -13.386 5.157 7.389 1.00 97.44 76 ILE A N 1
ATOM 616 C CA . ILE A 1 76 ? -12.887 6.474 7.807 1.00 97.44 76 ILE A CA 1
ATOM 617 C C . ILE A 1 76 ? -11.432 6.661 7.354 1.00 97.44 76 ILE A C 1
ATOM 619 O O . ILE A 1 76 ? -11.096 7.719 6.828 1.00 97.44 76 ILE A O 1
ATOM 623 N N . ALA A 1 77 ? -10.582 5.639 7.482 1.00 97.69 77 ALA A N 1
ATOM 624 C CA . ALA A 1 77 ? -9.187 5.700 7.052 1.00 97.69 77 ALA A CA 1
ATOM 625 C C . ALA A 1 77 ? -9.053 5.954 5.542 1.00 97.69 77 ALA A C 1
ATOM 627 O O . ALA A 1 77 ? -8.231 6.776 5.140 1.00 97.69 77 ALA A O 1
ATOM 628 N N . VAL A 1 78 ? -9.905 5.333 4.714 1.00 97.00 78 VAL A N 1
ATOM 629 C CA . VAL A 1 78 ? -9.973 5.625 3.268 1.00 97.00 78 VAL A CA 1
ATOM 630 C C . VAL A 1 78 ? -10.288 7.102 3.022 1.00 97.00 78 VAL A C 1
ATOM 632 O O . VAL A 1 78 ? -9.636 7.743 2.198 1.00 97.00 78 VAL A O 1
ATOM 635 N N . ARG A 1 79 ? -11.258 7.674 3.749 1.00 95.94 79 ARG A N 1
ATOM 636 C CA . ARG A 1 79 ? -11.626 9.094 3.602 1.00 95.94 79 ARG A CA 1
ATOM 637 C C . ARG A 1 79 ? -10.511 10.033 4.050 1.00 95.94 79 ARG A C 1
ATOM 639 O O . ARG A 1 79 ? -10.237 10.997 3.345 1.00 95.94 79 ARG A O 1
ATOM 646 N N . VAL A 1 80 ? -9.852 9.741 5.171 1.00 94.19 80 VAL A N 1
ATOM 647 C CA . VAL A 1 80 ? -8.694 10.511 5.657 1.00 94.19 80 VAL A CA 1
ATOM 648 C C . VAL A 1 80 ? -7.572 10.504 4.620 1.00 94.19 80 VAL A C 1
ATOM 650 O O . VAL A 1 80 ? -7.033 11.558 4.287 1.00 94.19 80 VAL A O 1
ATOM 653 N N . LEU A 1 81 ? -7.254 9.332 4.066 1.00 94.50 81 LEU A N 1
ATOM 654 C CA . LEU A 1 81 ? -6.228 9.201 3.037 1.00 94.50 81 LEU A CA 1
ATOM 655 C C . LEU A 1 81 ? -6.592 9.984 1.764 1.00 94.50 81 LEU A C 1
ATOM 657 O O . LEU A 1 81 ? -5.747 10.697 1.229 1.00 94.50 81 LEU A O 1
ATOM 661 N N . GLY A 1 82 ? -7.849 9.902 1.316 1.00 93.62 82 GLY A N 1
ATOM 662 C CA . GLY A 1 82 ? -8.334 10.645 0.151 1.00 93.62 82 GLY A CA 1
ATOM 663 C C . GLY A 1 82 ? -8.290 12.165 0.337 1.00 93.62 82 GLY A C 1
ATOM 664 O O . GLY A 1 82 ? -7.866 12.872 -0.570 1.00 93.62 82 GLY A O 1
ATOM 665 N N . LEU A 1 83 ? -8.658 12.673 1.519 1.00 93.19 83 LEU A N 1
ATOM 666 C CA . LEU A 1 83 ? -8.566 14.105 1.834 1.00 93.19 83 LEU A CA 1
ATOM 667 C C . LEU A 1 83 ? -7.117 14.601 1.817 1.00 93.19 83 LEU A C 1
ATOM 669 O O . LEU A 1 83 ? -6.838 15.648 1.242 1.00 93.19 83 LEU A O 1
ATOM 673 N N . ARG A 1 84 ? -6.187 13.827 2.390 1.00 89.94 84 ARG A N 1
ATOM 674 C CA . ARG A 1 84 ? -4.754 14.145 2.343 1.00 89.94 84 ARG A CA 1
ATOM 675 C C . ARG A 1 84 ? -4.247 14.221 0.900 1.00 89.94 84 ARG A C 1
ATOM 677 O O . ARG A 1 84 ? -3.522 15.146 0.565 1.00 89.94 84 ARG A O 1
ATOM 684 N N . GLN A 1 85 ? -4.616 13.260 0.055 1.00 87.62 85 GLN A N 1
ATOM 685 C CA . GLN A 1 85 ? -4.200 13.246 -1.353 1.00 87.62 85 GLN A CA 1
ATOM 686 C C . GLN A 1 85 ? -4.810 14.404 -2.153 1.00 87.62 85 GLN A C 1
ATOM 688 O O . GLN A 1 85 ? -4.112 15.009 -2.964 1.00 87.62 85 GLN A O 1
ATOM 693 N N . GLY A 1 86 ? -6.082 14.732 -1.901 1.00 82.44 86 GLY A N 1
ATOM 694 C CA . GLY A 1 86 ? -6.758 15.882 -2.504 1.00 82.44 86 GLY A CA 1
ATOM 695 C C . GLY A 1 86 ? -6.077 17.205 -2.156 1.00 82.44 86 GLY A C 1
ATOM 696 O O . GLY A 1 86 ? -5.753 17.960 -3.062 1.00 82.44 86 GLY A O 1
ATOM 697 N N . GLY A 1 87 ? -5.764 17.434 -0.876 1.00 73.81 87 GLY A N 1
ATOM 698 C CA . GLY A 1 87 ? -5.049 18.642 -0.444 1.00 73.81 87 GLY A CA 1
ATOM 699 C C . GLY A 1 87 ? -3.639 18.763 -1.035 1.00 73.81 87 GLY A C 1
ATOM 700 O O . GLY A 1 87 ? -3.249 19.840 -1.459 1.00 73.81 87 GLY A O 1
ATOM 701 N N . ILE A 1 88 ? -2.899 17.653 -1.155 1.00 71.12 88 ILE A N 1
ATOM 702 C CA . ILE A 1 88 ? -1.573 17.648 -1.808 1.00 71.12 88 ILE A CA 1
ATOM 703 C C . ILE A 1 88 ? -1.677 17.989 -3.307 1.00 71.12 88 ILE A C 1
ATOM 705 O O . ILE A 1 88 ? -0.777 18.616 -3.858 1.00 71.12 88 ILE A O 1
ATOM 709 N N . SER A 1 89 ? -2.767 17.593 -3.972 1.00 64.00 89 SER A N 1
ATOM 710 C CA . SER A 1 89 ? -2.965 17.855 -5.407 1.00 64.00 89 SER A CA 1
ATOM 711 C C . SER A 1 89 ? -3.344 19.310 -5.712 1.00 64.00 89 SER A C 1
ATOM 713 O O . SER A 1 89 ? -3.221 19.722 -6.856 1.00 64.00 89 SER A O 1
ATOM 715 N N . GLU A 1 90 ? -3.819 20.077 -4.725 1.00 57.59 90 GLU A N 1
ATOM 716 C CA . GLU A 1 90 ? -4.121 21.510 -4.879 1.00 57.59 90 GLU A CA 1
ATOM 717 C C . GLU A 1 90 ? -2.885 22.406 -4.658 1.00 57.59 90 GLU A C 1
ATOM 719 O O . GLU A 1 90 ? -2.887 23.563 -5.071 1.00 57.59 90 GLU A O 1
ATOM 724 N N . GLU A 1 91 ? -1.822 21.883 -4.036 1.00 49.50 91 GLU A N 1
ATOM 725 C CA . GLU A 1 91 ? -0.563 22.604 -3.773 1.00 49.50 91 GLU A CA 1
ATOM 726 C C . GLU A 1 91 ? 0.511 22.412 -4.868 1.00 49.50 91 GLU A C 1
ATOM 728 O O . GLU A 1 91 ? 1.576 23.027 -4.786 1.00 49.50 91 GLU A O 1
ATOM 733 N N . THR A 1 92 ? 0.253 21.580 -5.887 1.00 42.59 92 THR A N 1
ATOM 734 C CA . THR A 1 92 ? 1.164 21.309 -7.024 1.00 42.59 92 THR A CA 1
ATOM 735 C C . THR A 1 92 ? 0.594 21.790 -8.348 1.00 42.59 92 THR A C 1
ATOM 737 O O . THR A 1 92 ? 1.408 22.250 -9.181 1.00 42.59 92 THR A O 1
#

Radius of gyration: 18.78 Å; chains: 1; bounding box: 44×34×52 Å

Sequence (92 aa):
YVCCREQAEDGACWHLLTSEKVASAADARRIVSHYERRWLIEEYHKAWKSGGTCVESLRMQTRDNLERIVVIKAFIAVRVLGLRQGGISEET

Organism: NCBI:txid408170

Foldseek 3Di:
DEWDFDPDPPTDIDDDDDPDDDDDPVSNVVSVVVVVCVCVVVQLVCCLPPNPLVLVPDDDPDPVVSVVVSVVSSVVSVVVSVVVVVVVVVVD